Protein AF-A0A1V4QYI6-F1 (afdb_monomer_lite)

Radius of gyration: 19.55 Å; chains: 1; bounding box: 36×28×92 Å

pLDDT: mean 77.93, std 17.65, range [32.16, 96.25]

Secondary structure (DSSP, 8-state):
-PPPPPPPPSS--TT---EEETTTTEEEEES-STTS---SPEEEEETTTTEEEESSPPP--SS---SS---S-SB-TTSPBPP-S--TTSEEEETTTTEEEEEETTEEEEEETTTTEEEEE---SS---TT----B--TT--B------PPPPP-PPPPP----

Structure (mmCIF, N/CA/C/O backbone):
data_AF-A0A1V4QYI6-F1
#
_entry.id   AF-A0A1V4QYI6-F1
#
loop_
_atom_site.group_PDB
_atom_site.id
_atom_site.type_symbol
_atom_site.label_atom_id
_atom_site.label_alt_id
_atom_site.label_comp_id
_atom_site.label_asym_id
_atom_site.label_entity_id
_atom_site.label_seq_id
_atom_site.pdbx_PDB_ins_code
_atom_site.Cartn_x
_atom_site.Cartn_y
_atom_site.Cartn_z
_atom_site.occupancy
_atom_site.B_iso_or_equiv
_atom_site.auth_seq_id
_atom_site.auth_comp_id
_atom_site.auth_asym_id
_atom_site.auth_atom_id
_atom_site.pdbx_PDB_model_num
ATOM 1 N N . MET A 1 1 ? -15.709 10.826 28.556 1.00 60.12 1 MET A N 1
ATOM 2 C CA . MET A 1 1 ? -14.318 11.271 28.301 1.00 60.12 1 MET A CA 1
ATOM 3 C C . MET A 1 1 ? -14.173 11.579 26.820 1.00 60.12 1 MET A C 1
ATOM 5 O O . MET A 1 1 ? -14.614 10.766 26.018 1.00 60.12 1 MET A O 1
ATOM 9 N N . ALA A 1 2 ? -13.617 12.735 26.449 1.00 77.38 2 ALA A N 1
ATOM 10 C CA . ALA A 1 2 ? -13.354 13.054 25.045 1.00 77.38 2 ALA A CA 1
ATOM 11 C C . ALA A 1 2 ? -12.180 12.208 24.526 1.00 77.38 2 ALA A C 1
ATOM 13 O O . ALA A 1 2 ? -11.141 12.121 25.184 1.00 77.38 2 ALA A O 1
ATOM 14 N N . LEU A 1 3 ? -12.341 11.574 23.363 1.00 72.88 3 LEU A N 1
ATOM 15 C CA . LEU A 1 3 ? -11.259 10.829 22.724 1.00 72.88 3 LEU A CA 1
ATOM 16 C C . LEU A 1 3 ? -10.176 11.812 22.274 1.00 72.88 3 LEU A C 1
ATOM 18 O O . LEU A 1 3 ? -10.447 12.760 21.537 1.00 72.88 3 LEU A O 1
ATOM 22 N N . LYS A 1 4 ? -8.936 11.587 22.716 1.00 77.88 4 LYS A N 1
ATOM 23 C CA . LYS A 1 4 ? -7.795 12.374 22.250 1.00 77.88 4 LYS A CA 1
ATOM 24 C C . LYS A 1 4 ? -7.572 12.071 20.763 1.00 77.88 4 LYS A C 1
ATOM 26 O O . LYS A 1 4 ? -7.496 10.890 20.411 1.00 77.88 4 LYS A O 1
ATOM 31 N N . PRO A 1 5 ? -7.456 13.088 19.891 1.00 77.25 5 PRO A N 1
ATOM 32 C CA . PRO A 1 5 ? -7.192 12.843 18.485 1.00 77.25 5 PRO A CA 1
ATOM 33 C C . PRO A 1 5 ? -5.845 12.124 18.320 1.00 77.25 5 PRO A C 1
ATOM 35 O O . PRO A 1 5 ? -4.912 12.356 19.105 1.00 77.25 5 PRO A O 1
ATOM 38 N N . PRO A 1 6 ? -5.726 11.248 17.312 1.00 79.94 6 PRO A N 1
ATOM 39 C CA . PRO A 1 6 ? -4.490 10.531 17.064 1.00 79.94 6 PRO A CA 1
ATOM 40 C C . PRO A 1 6 ? -3.384 11.533 16.722 1.00 79.94 6 PRO A C 1
ATOM 42 O O . PRO A 1 6 ? -3.617 12.526 16.029 1.00 79.94 6 PRO A O 1
ATOM 45 N N . LYS A 1 7 ? -2.156 11.283 17.194 1.00 81.44 7 LYS A N 1
ATOM 46 C CA . LYS A 1 7 ? -1.011 12.124 16.819 1.00 81.44 7 LYS A CA 1
ATOM 47 C C . LYS A 1 7 ? -0.825 12.062 15.305 1.00 81.44 7 LYS A C 1
ATOM 49 O O . LYS A 1 7 ? -0.710 10.975 14.745 1.00 81.44 7 LYS A O 1
ATOM 54 N N . MET A 1 8 ? -0.767 13.227 14.669 1.00 74.38 8 MET A N 1
ATOM 55 C CA . MET A 1 8 ? -0.539 13.325 13.234 1.00 74.38 8 MET A CA 1
ATOM 56 C C . MET A 1 8 ? 0.822 12.729 12.864 1.00 74.38 8 MET A C 1
ATOM 58 O O . MET A 1 8 ? 1.826 12.936 13.556 1.00 74.38 8 MET A O 1
ATOM 62 N N . LEU A 1 9 ? 0.865 12.008 11.747 1.00 79.06 9 LEU A N 1
ATOM 63 C CA . LEU A 1 9 ? 2.123 11.574 11.160 1.00 79.06 9 LEU A CA 1
ATOM 64 C C . LEU A 1 9 ? 2.906 12.799 10.688 1.00 79.06 9 LEU A C 1
ATOM 66 O O . LEU A 1 9 ? 2.420 13.586 9.888 1.00 79.06 9 LEU A O 1
ATOM 70 N N . ARG A 1 10 ? 4.145 12.948 11.161 1.00 76.81 10 ARG A N 1
ATOM 71 C CA . ARG A 1 10 ? 4.987 14.117 10.843 1.00 76.81 10 ARG A CA 1
ATOM 72 C C . ARG A 1 10 ? 5.480 14.170 9.391 1.00 76.81 10 ARG A C 1
ATOM 74 O O . ARG A 1 10 ? 6.056 15.171 8.986 1.00 76.81 10 ARG A O 1
ATOM 81 N N . ARG A 1 11 ? 5.326 13.087 8.626 1.00 78.00 11 ARG A N 1
ATOM 82 C CA . ARG A 1 11 ? 5.811 12.994 7.242 1.00 78.00 11 ARG A CA 1
ATOM 83 C C . ARG A 1 11 ? 4.729 13.499 6.289 1.00 78.00 11 ARG A C 1
ATOM 85 O O . ARG A 1 11 ? 3.634 12.940 6.290 1.00 78.00 11 ARG A O 1
ATOM 92 N N . ASN A 1 12 ? 5.065 14.520 5.500 1.00 81.75 12 ASN A N 1
ATOM 93 C CA . ASN A 1 12 ? 4.164 15.203 4.571 1.00 81.75 12 ASN A CA 1
ATOM 94 C C . ASN A 1 12 ? 3.629 14.248 3.495 1.00 81.75 12 ASN A C 1
ATOM 96 O O . ASN A 1 12 ? 4.335 13.942 2.550 1.00 81.75 12 ASN A O 1
ATOM 100 N N . ARG A 1 13 ? 2.374 13.823 3.590 1.00 85.62 13 ARG A N 1
ATOM 101 C CA . ARG A 1 13 ? 1.727 12.957 2.592 1.00 85.62 13 ARG A CA 1
ATOM 102 C C . ARG A 1 13 ? 0.598 13.683 1.849 1.00 85.62 13 ARG A C 1
ATOM 104 O O . ARG A 1 13 ? -0.358 13.063 1.386 1.00 85.62 13 ARG A O 1
ATOM 111 N N . ASP A 1 14 ? 0.705 15.003 1.751 1.00 82.94 14 ASP A N 1
ATOM 112 C CA . ASP A 1 14 ? -0.335 15.879 1.221 1.00 82.94 14 ASP A CA 1
ATOM 113 C C . ASP A 1 14 ? -0.672 15.567 -0.246 1.00 82.94 14 ASP A C 1
ATOM 115 O O . ASP A 1 14 ? 0.095 14.930 -0.971 1.00 82.94 14 ASP A O 1
ATOM 119 N N . TRP A 1 15 ? -1.873 15.970 -0.677 1.00 81.56 15 TRP A N 1
ATOM 120 C CA . TRP A 1 15 ? -2.424 15.738 -2.027 1.00 81.56 15 TRP A CA 1
ATOM 121 C C . TRP A 1 15 ? -2.501 14.258 -2.462 1.00 81.56 15 TRP A C 1
ATOM 123 O O . TRP A 1 15 ? -2.772 13.951 -3.628 1.00 81.56 15 TRP A O 1
ATOM 133 N N . GLY A 1 16 ? -2.276 13.326 -1.532 1.00 82.06 16 GLY A N 1
ATOM 134 C CA . GLY A 1 16 ? -2.412 11.890 -1.739 1.00 82.06 16 GLY A CA 1
ATOM 135 C C . GLY A 1 16 ? -3.869 11.428 -1.821 1.00 82.06 16 GLY A C 1
ATOM 136 O O . GLY A 1 16 ? -4.823 12.200 -1.753 1.00 82.06 16 GLY A O 1
ATOM 137 N N . SER A 1 17 ? -4.056 10.124 -1.982 1.00 88.75 17 SER A N 1
ATOM 138 C CA . SER A 1 17 ? -5.329 9.449 -1.683 1.00 88.75 17 SER A CA 1
ATOM 139 C C . SER A 1 17 ? -5.122 8.533 -0.498 1.00 88.75 17 SER A C 1
ATOM 141 O O . SER A 1 17 ? -3.977 8.295 -0.168 1.00 88.75 17 SER A O 1
ATOM 143 N N . ALA A 1 18 ? -6.187 8.004 0.091 1.00 92.75 18 ALA A N 1
ATOM 144 C CA . ALA A 1 18 ? -6.133 6.879 1.016 1.00 92.75 18 ALA A CA 1
ATOM 145 C C . ALA A 1 18 ? -7.106 5.797 0.537 1.00 92.75 18 ALA A C 1
ATOM 147 O O . ALA A 1 18 ? -8.016 6.078 -0.250 1.00 92.75 18 ALA A O 1
ATOM 148 N N . THR A 1 19 ? -6.929 4.570 1.013 1.00 94.94 19 THR A N 1
ATOM 149 C CA . THR A 1 19 ? -7.914 3.497 0.840 1.00 94.94 19 THR A CA 1
ATOM 150 C C . THR A 1 19 ? -8.290 2.906 2.193 1.00 94.94 19 THR A C 1
ATOM 152 O O . THR A 1 19 ? -7.596 3.139 3.181 1.00 94.94 19 THR A O 1
ATOM 155 N N . PHE A 1 20 ? -9.411 2.194 2.255 1.00 95.81 20 PHE A N 1
ATOM 156 C CA . PHE A 1 20 ? -9.942 1.649 3.497 1.00 95.81 20 PHE A CA 1
ATOM 157 C C . PHE A 1 20 ? -9.961 0.125 3.424 1.00 95.81 20 PHE A C 1
ATOM 159 O O . PHE A 1 20 ? -10.620 -0.445 2.557 1.00 95.81 20 PHE A O 1
ATOM 166 N N . ASP A 1 21 ? -9.213 -0.504 4.325 1.00 95.19 21 ASP A N 1
ATOM 167 C CA . ASP A 1 21 ? -9.240 -1.936 4.588 1.00 95.19 21 ASP A CA 1
ATOM 168 C C . ASP A 1 21 ? -10.483 -2.239 5.426 1.00 95.19 21 ASP A C 1
ATOM 170 O O . ASP A 1 21 ? -10.530 -1.977 6.633 1.00 95.19 21 ASP A O 1
ATOM 174 N N . THR A 1 22 ? -11.520 -2.735 4.755 1.00 92.50 22 THR A N 1
ATOM 175 C CA . THR A 1 22 ? -12.822 -3.005 5.370 1.00 92.50 22 THR A CA 1
ATOM 176 C C . THR A 1 22 ? -12.785 -4.191 6.323 1.00 92.50 22 THR A C 1
ATOM 178 O O . THR A 1 22 ? -13.580 -4.236 7.259 1.00 92.50 22 THR A O 1
ATOM 181 N N . ASP A 1 23 ? -11.857 -5.127 6.125 1.00 92.88 23 ASP A N 1
ATOM 182 C CA . ASP A 1 23 ? -11.709 -6.305 6.974 1.00 92.88 23 ASP A CA 1
ATOM 183 C C . ASP A 1 23 ? -11.089 -5.942 8.328 1.00 92.88 23 ASP A C 1
ATOM 185 O O . ASP A 1 23 ? -11.522 -6.432 9.375 1.00 92.88 23 ASP A O 1
ATOM 189 N N . ARG A 1 24 ? -10.087 -5.055 8.331 1.00 94.31 24 ARG A N 1
ATOM 190 C CA . ARG A 1 24 ? -9.361 -4.655 9.552 1.00 94.31 24 ARG A CA 1
ATOM 191 C C . ARG A 1 24 ? -9.828 -3.331 10.148 1.00 94.31 24 ARG A C 1
ATOM 193 O O . ARG A 1 24 ? -9.472 -3.018 11.285 1.00 94.31 24 ARG A O 1
ATOM 200 N N . LEU A 1 25 ? -10.684 -2.601 9.433 1.00 95.88 25 LEU A N 1
ATOM 201 C CA . LEU A 1 25 ? -11.107 -1.236 9.752 1.00 95.88 25 LEU A CA 1
ATOM 202 C C . LEU A 1 25 ? -9.908 -0.282 9.843 1.00 95.88 25 LEU A C 1
ATOM 204 O O . LEU A 1 25 ? -9.759 0.483 10.807 1.00 95.88 25 LEU A O 1
ATOM 208 N N . GLU A 1 26 ? -9.037 -0.349 8.839 1.00 96.25 26 GLU A N 1
ATOM 209 C CA . GLU A 1 26 ? -7.816 0.449 8.767 1.00 96.25 26 GLU A CA 1
ATOM 210 C C . GLU A 1 26 ? -7.823 1.390 7.556 1.00 96.25 26 GLU A C 1
ATOM 212 O O . GLU A 1 26 ? -8.193 1.010 6.448 1.00 96.25 26 GLU A 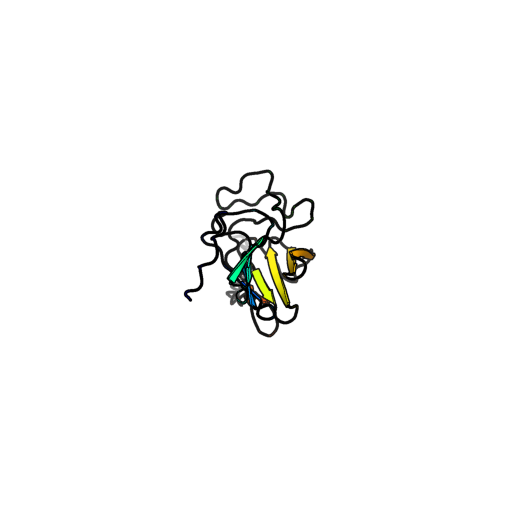O 1
ATOM 217 N N . ILE A 1 27 ? -7.380 2.631 7.749 1.00 95.50 27 ILE A N 1
ATOM 218 C CA . ILE A 1 27 ? -7.099 3.551 6.644 1.00 95.50 27 ILE A CA 1
ATOM 219 C C . ILE A 1 27 ? -5.639 3.357 6.241 1.00 95.50 27 ILE A C 1
ATOM 221 O O . ILE A 1 27 ? -4.733 3.496 7.065 1.00 95.50 27 ILE A O 1
ATOM 225 N N . LEU A 1 28 ? -5.415 3.056 4.966 1.00 95.44 28 LEU A N 1
ATOM 226 C CA . LEU A 1 28 ? -4.100 2.835 4.378 1.00 95.44 28 LEU A CA 1
ATOM 227 C C . LEU A 1 28 ? -3.70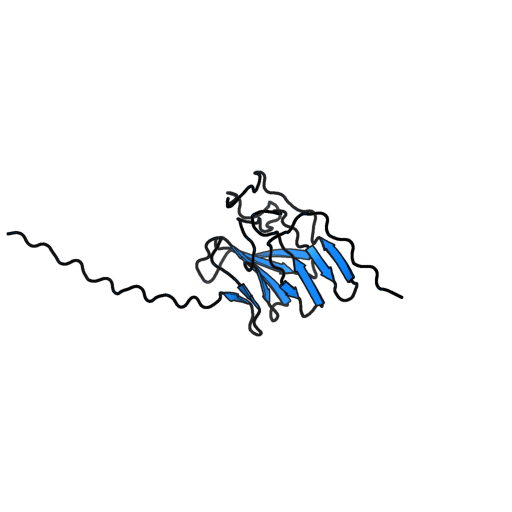1 4.053 3.548 1.00 95.44 28 LEU A C 1
ATOM 229 O O . LEU A 1 28 ? -4.413 4.456 2.623 1.00 95.44 28 LEU A O 1
ATOM 233 N N . PHE A 1 29 ? -2.550 4.626 3.888 1.00 93.25 29 PHE A N 1
ATOM 234 C CA . PHE A 1 29 ? -2.039 5.852 3.299 1.00 93.25 29 PHE A CA 1
ATOM 235 C C . PHE A 1 29 ? -0.606 5.651 2.804 1.00 93.25 29 PHE A C 1
ATOM 237 O O . PHE A 1 29 ? 0.377 5.748 3.543 1.00 93.25 29 PHE A O 1
ATOM 244 N N . PHE A 1 30 ? -0.492 5.316 1.524 1.00 92.00 30 PHE A N 1
ATOM 245 C CA . PHE A 1 30 ? 0.777 5.155 0.838 1.00 92.00 30 PHE A CA 1
ATOM 246 C C . PHE A 1 30 ? 1.182 6.443 0.130 1.00 92.00 30 PHE A C 1
ATOM 248 O O . PHE A 1 30 ? 0.397 7.016 -0.630 1.00 92.00 30 PHE A O 1
ATOM 255 N N . SER A 1 31 ? 2.444 6.833 0.328 1.00 86.44 31 SER A N 1
ATOM 256 C CA . SER A 1 31 ? 3.060 7.956 -0.375 1.00 86.44 31 SER A CA 1
ATOM 257 C C . SER A 1 31 ? 2.278 9.279 -0.184 1.00 86.44 31 SER A C 1
ATOM 259 O O . SER A 1 31 ? 1.710 9.498 0.881 1.00 86.44 31 SER A O 1
ATOM 261 N N . GLY A 1 32 ? 2.296 10.178 -1.168 1.00 76.19 32 GLY A N 1
ATOM 262 C CA . GLY A 1 32 ? 1.561 11.440 -1.232 1.00 76.19 32 GLY A CA 1
ATOM 263 C C . GLY A 1 32 ? 1.374 11.886 -2.687 1.00 76.19 32 GLY A C 1
ATOM 264 O O . GLY A 1 32 ? 1.926 11.290 -3.617 1.00 76.19 32 GLY A O 1
ATOM 265 N N . GLY A 1 33 ? 0.577 12.928 -2.905 1.00 74.88 33 GLY A N 1
ATOM 266 C CA . GLY A 1 33 ? 0.461 13.592 -4.201 1.00 74.88 33 GLY A CA 1
ATOM 267 C C . GLY A 1 33 ? 1.592 14.586 -4.413 1.00 74.88 33 GLY A C 1
ATOM 268 O O . GLY A 1 33 ? 2.285 14.966 -3.472 1.00 74.88 33 GLY A O 1
ATOM 269 N N . HIS A 1 34 ? 1.795 14.989 -5.667 1.00 79.31 34 HIS A N 1
ATOM 270 C CA . HIS A 1 34 ? 2.810 15.985 -6.033 1.00 79.31 34 HIS A CA 1
ATOM 271 C C . HIS A 1 34 ? 4.219 15.693 -5.466 1.00 79.31 34 HIS A C 1
ATOM 273 O O . HIS A 1 34 ? 4.983 16.602 -5.151 1.00 79.31 34 HIS A O 1
ATOM 279 N N . CYS A 1 35 ? 4.549 14.408 -5.310 1.00 76.81 35 CYS A N 1
ATOM 280 C CA . CYS A 1 35 ? 5.802 13.930 -4.734 1.00 76.81 35 CYS A CA 1
ATOM 281 C C . CYS A 1 35 ? 6.097 14.378 -3.291 1.00 76.81 35 CYS A C 1
ATOM 283 O O . CYS A 1 35 ? 7.257 14.430 -2.889 1.00 76.81 35 CYS A O 1
ATOM 285 N N . ALA A 1 36 ? 5.063 14.661 -2.488 1.00 81.94 36 ALA A N 1
ATOM 286 C CA . ALA A 1 36 ? 5.219 15.116 -1.105 1.00 81.94 36 ALA A CA 1
ATOM 287 C C . ALA A 1 36 ? 5.983 14.119 -0.208 1.00 81.94 36 ALA A C 1
ATOM 289 O O . ALA A 1 36 ? 6.769 14.532 0.648 1.00 81.94 36 ALA A O 1
ATOM 290 N N . TYR A 1 37 ? 5.799 12.809 -0.432 1.00 87.50 37 TYR A N 1
ATOM 291 C CA . TYR A 1 37 ? 6.493 11.773 0.333 1.00 87.50 37 TYR A CA 1
ATOM 292 C C . TYR A 1 37 ? 6.723 10.458 -0.399 1.00 87.50 37 TYR A C 1
ATOM 294 O O . TYR A 1 37 ? 5.774 9.744 -0.730 1.00 87.50 37 TYR A O 1
ATOM 302 N N . SER A 1 38 ? 7.996 10.095 -0.535 1.00 85.50 38 SER A N 1
ATOM 303 C CA . SER A 1 38 ? 8.460 9.011 -1.411 1.00 85.50 38 SER A CA 1
ATOM 304 C C . SER A 1 38 ? 9.033 7.796 -0.703 1.00 85.50 38 SER A C 1
ATOM 306 O O . SER A 1 38 ? 9.657 6.954 -1.347 1.00 85.50 38 SER A O 1
ATOM 308 N N . GLY A 1 39 ? 8.832 7.707 0.610 1.00 89.81 39 GLY A N 1
ATOM 309 C CA . GLY A 1 39 ? 9.187 6.509 1.355 1.00 89.81 39 GLY A CA 1
ATOM 310 C C . GLY A 1 39 ? 8.317 5.324 0.949 1.00 89.81 39 GLY A C 1
ATOM 311 O O . GLY A 1 39 ? 7.153 5.479 0.575 1.00 89.81 39 GLY A O 1
ATOM 312 N N . THR A 1 40 ? 8.891 4.131 1.046 1.00 91.94 40 THR A N 1
ATOM 313 C CA . THR A 1 40 ? 8.212 2.869 0.721 1.00 91.94 40 THR A CA 1
ATOM 314 C C . THR A 1 40 ? 7.201 2.402 1.778 1.00 91.94 40 THR A C 1
ATOM 316 O O . THR A 1 40 ? 6.525 1.394 1.574 1.00 91.94 40 THR A O 1
ATOM 319 N N . ASP A 1 41 ? 7.110 3.068 2.930 1.00 93.94 41 ASP A N 1
ATOM 320 C CA . ASP A 1 41 ? 6.197 2.708 4.018 1.00 93.94 41 ASP A CA 1
ATOM 321 C C . ASP A 1 41 ? 4.761 3.177 3.760 1.00 93.94 41 ASP A C 1
ATOM 323 O O . ASP A 1 41 ? 4.491 4.286 3.282 1.00 93.94 41 ASP A O 1
ATOM 327 N N . VAL A 1 42 ? 3.823 2.338 4.185 1.00 95.00 42 VAL A N 1
ATOM 328 C CA . VAL A 1 42 ? 2.405 2.673 4.262 1.00 95.00 42 VAL A CA 1
ATOM 329 C C . VAL A 1 42 ? 2.110 3.154 5.673 1.00 95.00 42 VAL A C 1
ATOM 331 O O . VAL A 1 42 ? 2.423 2.486 6.659 1.00 95.00 42 VAL A O 1
ATOM 334 N N . ALA A 1 43 ? 1.507 4.329 5.773 1.00 94.69 43 ALA A N 1
ATOM 335 C CA . ALA A 1 43 ? 0.912 4.789 7.009 1.00 94.69 43 ALA A CA 1
ATOM 336 C C . ALA A 1 43 ? -0.430 4.084 7.208 1.00 94.69 43 ALA A C 1
ATOM 338 O O . ALA A 1 43 ? -1.288 4.128 6.331 1.00 94.69 43 ALA A O 1
ATOM 339 N N . VAL A 1 44 ? -0.603 3.441 8.356 1.00 94.88 44 VAL A N 1
ATOM 340 C CA . VAL A 1 44 ? -1.813 2.693 8.690 1.00 94.88 44 VAL A CA 1
ATOM 341 C C . VAL A 1 44 ? -2.461 3.325 9.910 1.00 94.88 44 VAL A C 1
ATOM 343 O O . VAL A 1 44 ? -1.828 3.442 10.961 1.00 94.88 44 VAL A O 1
ATOM 346 N N . HIS A 1 45 ? -3.712 3.748 9.769 1.00 94.00 45 HIS A N 1
ATOM 347 C CA . HIS A 1 45 ? -4.536 4.211 10.882 1.00 94.00 45 HIS A CA 1
ATOM 348 C C . HIS A 1 45 ? -5.551 3.145 11.243 1.00 94.00 45 HIS A C 1
ATOM 350 O O . HIS A 1 45 ? -6.360 2.758 10.405 1.00 94.00 45 HIS A O 1
ATOM 356 N N . SER A 1 46 ? -5.529 2.691 12.492 1.00 93.75 46 SER A N 1
ATOM 357 C CA . SER A 1 46 ? -6.586 1.834 13.016 1.00 93.75 46 SER A CA 1
ATOM 358 C C . SER A 1 46 ? -7.736 2.701 13.501 1.00 93.75 46 SER A C 1
ATOM 360 O O . SER A 1 46 ? -7.571 3.483 14.438 1.00 93.75 46 SER A O 1
ATOM 362 N N . THR A 1 47 ? -8.921 2.524 12.921 1.00 93.31 47 THR A N 1
ATOM 363 C CA . THR A 1 47 ? -10.127 3.227 13.390 1.00 93.31 47 THR A CA 1
ATOM 364 C C . THR A 1 47 ? -10.642 2.671 14.719 1.00 93.31 47 THR A C 1
ATOM 366 O O . THR A 1 47 ? -11.226 3.415 15.501 1.00 93.31 47 THR A O 1
ATOM 369 N N . ARG A 1 48 ? -10.357 1.394 15.023 1.00 92.00 48 ARG A N 1
ATOM 370 C CA . ARG A 1 48 ? -10.700 0.753 16.305 1.00 92.00 48 ARG A CA 1
ATOM 371 C C . ARG A 1 48 ? -9.883 1.321 17.462 1.00 92.00 48 ARG A C 1
ATOM 373 O O . ARG A 1 48 ? -10.437 1.649 18.503 1.00 92.00 48 ARG A O 1
ATOM 380 N N . ALA A 1 49 ? -8.566 1.412 17.278 1.00 90.38 49 ALA A N 1
ATOM 381 C CA . ALA A 1 49 ? -7.650 1.889 18.314 1.00 90.38 49 ALA A CA 1
ATOM 382 C C . ALA A 1 49 ? -7.438 3.409 18.275 1.00 90.38 49 ALA A C 1
ATOM 384 O O . ALA A 1 49 ? -6.895 3.976 19.218 1.00 90.38 49 ALA A O 1
ATOM 385 N N . ASN A 1 50 ? -7.847 4.066 17.186 1.00 90.50 50 ASN A N 1
ATOM 386 C CA . ASN A 1 50 ? -7.570 5.468 16.903 1.00 90.50 50 ASN A CA 1
ATOM 387 C C . ASN A 1 50 ? -6.070 5.805 17.019 1.00 90.50 50 ASN A C 1
ATOM 389 O O . ASN A 1 50 ? -5.666 6.750 17.699 1.00 90.50 50 ASN A O 1
ATOM 393 N N . THR A 1 51 ? -5.227 5.005 16.367 1.00 90.88 51 THR A N 1
ATOM 394 C CA . THR A 1 51 ? -3.764 5.150 16.388 1.00 90.88 51 THR A CA 1
ATOM 395 C C . THR A 1 51 ? -3.167 5.007 14.995 1.00 90.88 51 THR A C 1
ATOM 397 O O . THR A 1 51 ? -3.725 4.339 14.127 1.00 90.88 51 THR A O 1
ATOM 400 N N . TRP A 1 52 ? -2.014 5.646 14.789 1.00 91.50 52 TRP A N 1
ATOM 401 C CA . TRP A 1 52 ? -1.209 5.517 13.576 1.00 91.50 52 TRP A CA 1
ATOM 402 C C . TRP A 1 52 ? -0.004 4.611 13.809 1.00 91.50 52 TRP A C 1
ATOM 404 O O . TRP A 1 52 ? 0.643 4.688 14.854 1.00 91.50 52 TRP A O 1
ATOM 414 N N . ARG A 1 53 ? 0.353 3.842 12.782 1.00 91.69 53 ARG A N 1
ATOM 415 C CA . ARG A 1 53 ? 1.633 3.136 12.648 1.00 91.69 53 ARG A CA 1
ATOM 416 C C . ARG A 1 53 ? 2.186 3.314 11.236 1.00 91.69 53 ARG A C 1
ATOM 418 O O . ARG A 1 53 ? 1.436 3.593 10.303 1.00 91.69 53 ARG A O 1
ATOM 425 N N . ILE A 1 54 ? 3.494 3.154 11.076 1.00 92.06 54 ILE A N 1
ATOM 426 C CA . ILE A 1 54 ? 4.121 2.994 9.757 1.00 92.06 54 ILE A CA 1
ATOM 427 C C . ILE A 1 54 ? 4.418 1.516 9.539 1.00 92.06 54 ILE A C 1
ATOM 429 O O . ILE A 1 54 ? 4.719 0.805 10.496 1.00 92.06 54 ILE A O 1
ATOM 433 N N . SER A 1 55 ? 4.298 1.051 8.300 1.00 93.88 55 SER A N 1
ATOM 434 C CA . SER A 1 55 ? 4.418 -0.372 7.988 1.00 93.88 55 SER A CA 1
ATOM 435 C C . SER A 1 55 ? 5.841 -0.906 8.185 1.00 93.88 55 SER A C 1
ATOM 437 O O . SER A 1 55 ? 6.033 -2.011 8.67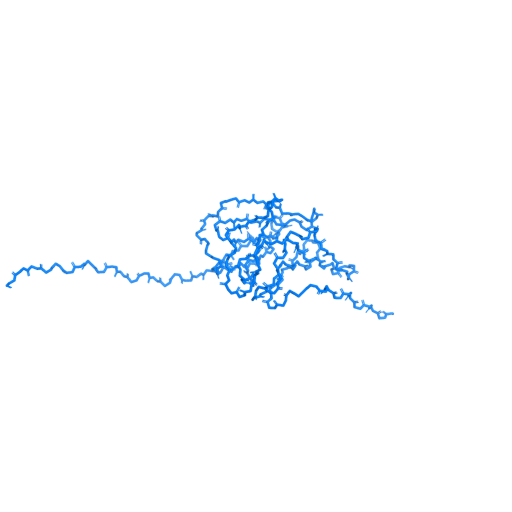4 1.00 93.88 55 SER A O 1
ATOM 439 N N . ALA A 1 56 ? 6.845 -0.099 7.849 1.00 92.06 56 ALA A N 1
ATOM 440 C CA . ALA A 1 56 ? 8.253 -0.428 8.014 1.00 92.06 56 ALA A CA 1
ATOM 441 C C . ALA A 1 56 ? 9.099 0.851 8.089 1.00 92.06 56 ALA A C 1
ATOM 443 O O . ALA A 1 56 ? 8.613 1.956 7.822 1.00 92.06 56 ALA A O 1
ATOM 444 N N . THR A 1 57 ? 10.388 0.704 8.399 1.00 92.81 57 THR A N 1
ATOM 445 C CA . THR A 1 57 ? 11.371 1.766 8.147 1.00 92.81 57 THR A CA 1
ATOM 446 C C . THR A 1 57 ? 11.341 2.115 6.655 1.00 92.81 57 THR A C 1
ATOM 448 O O . THR A 1 57 ? 11.461 1.208 5.828 1.00 92.81 57 THR A O 1
ATOM 451 N N . PRO A 1 58 ? 11.144 3.392 6.282 1.00 90.94 58 PRO A N 1
ATOM 452 C CA . PRO A 1 58 ? 11.054 3.770 4.881 1.00 90.94 58 PRO A CA 1
ATOM 453 C C . PRO A 1 58 ? 12.403 3.600 4.193 1.00 90.94 58 PRO A C 1
ATOM 455 O O . PRO A 1 58 ? 13.426 4.084 4.676 1.00 90.94 58 PRO A O 1
ATOM 458 N N . GLU A 1 59 ? 12.388 2.999 3.015 1.00 91.31 59 GLU A N 1
ATOM 459 C CA . GLU A 1 59 ? 13.483 3.148 2.070 1.00 91.31 59 GLU A CA 1
ATOM 460 C C . GLU A 1 59 ? 13.199 4.385 1.221 1.00 91.31 59 GLU A C 1
ATOM 462 O O . GLU A 1 59 ? 12.071 4.603 0.773 1.00 91.31 59 GLU A O 1
ATOM 467 N N . MET A 1 60 ? 14.213 5.227 1.041 1.00 87.75 60 MET A N 1
ATOM 468 C CA . MET A 1 60 ? 14.112 6.447 0.244 1.00 87.75 60 MET A CA 1
ATOM 469 C C . MET A 1 60 ? 14.870 6.253 -1.072 1.00 87.75 60 MET A C 1
ATOM 471 O O . MET A 1 60 ? 15.929 5.622 -1.073 1.00 87.75 60 MET A O 1
ATOM 475 N N . PRO A 1 61 ? 14.367 6.780 -2.199 1.00 83.44 61 PRO A N 1
ATOM 476 C CA . PRO A 1 61 ? 15.111 6.751 -3.449 1.00 83.44 61 PRO A CA 1
ATOM 477 C C . PRO A 1 61 ? 16.374 7.624 -3.348 1.00 83.44 61 PRO A C 1
ATOM 479 O O . PRO A 1 61 ? 16.365 8.675 -2.709 1.00 83.44 61 PRO A O 1
ATOM 482 N N . ILE A 1 62 ? 17.456 7.196 -4.009 1.00 77.56 62 ILE A N 1
ATOM 483 C CA . ILE A 1 62 ? 18.782 7.852 -3.969 1.00 77.56 62 ILE A CA 1
ATOM 484 C C . ILE A 1 62 ? 18.746 9.280 -4.549 1.00 77.56 62 ILE A C 1
ATOM 486 O O . ILE A 1 62 ? 19.555 10.126 -4.179 1.00 77.56 62 ILE A O 1
ATOM 490 N N . GLN A 1 63 ? 17.792 9.576 -5.435 1.00 68.56 63 GLN A N 1
ATOM 491 C CA . GLN A 1 63 ? 17.577 10.913 -5.990 1.00 68.56 63 GLN A CA 1
ATOM 492 C C . GLN A 1 63 ? 16.282 11.523 -5.455 1.00 68.56 63 GLN A C 1
ATOM 494 O O . GLN A 1 63 ? 15.274 10.833 -5.309 1.00 68.56 63 GLN A O 1
ATOM 499 N N . PHE A 1 64 ? 16.317 12.830 -5.184 1.00 60.50 64 PHE A N 1
ATOM 500 C CA . PHE A 1 64 ? 15.198 13.577 -4.618 1.00 60.50 64 PHE A CA 1
ATOM 501 C C . PHE A 1 64 ? 13.998 13.637 -5.586 1.00 60.50 64 PHE A C 1
ATOM 503 O O . PHE A 1 64 ? 14.138 13.908 -6.776 1.00 60.50 64 PHE A O 1
ATOM 510 N N . CYS A 1 65 ? 12.795 13.442 -5.048 1.00 60.06 65 CYS A N 1
ATOM 511 C CA . CYS A 1 65 ? 11.510 13.396 -5.753 1.00 60.06 65 CYS A CA 1
ATOM 512 C C . CYS A 1 65 ? 10.882 14.802 -5.830 1.00 60.06 65 CYS A C 1
ATOM 514 O O . CYS A 1 65 ? 9.823 15.048 -5.263 1.00 60.06 65 CYS A O 1
ATOM 516 N N . ARG A 1 66 ? 11.557 15.786 -6.437 1.00 56.00 66 ARG A N 1
ATOM 517 C CA . ARG A 1 66 ? 10.995 17.146 -6.591 1.00 56.00 66 ARG A CA 1
ATOM 518 C C . ARG A 1 66 ? 10.238 17.169 -7.915 1.00 56.00 66 ARG A C 1
ATOM 520 O O . ARG A 1 66 ? 10.850 17.010 -8.966 1.00 56.00 66 ARG A O 1
ATOM 527 N N . GLY A 1 67 ? 8.925 17.379 -7.862 1.00 59.38 67 GLY A N 1
ATOM 528 C CA . GLY A 1 67 ? 8.083 17.528 -9.053 1.00 59.38 67 GLY A CA 1
ATOM 529 C C . GLY A 1 67 ? 7.743 16.212 -9.758 1.00 59.38 67 GLY A C 1
ATOM 530 O O . GLY A 1 67 ? 7.998 15.128 -9.249 1.00 59.38 67 GLY A O 1
ATOM 531 N N . THR A 1 68 ? 7.140 16.305 -10.943 1.00 55.94 68 THR A N 1
ATOM 532 C CA . THR A 1 68 ? 6.631 15.179 -11.746 1.00 55.94 68 THR A CA 1
ATOM 533 C C . THR A 1 68 ? 7.751 14.350 -12.396 1.00 55.94 68 THR A C 1
ATOM 535 O O . THR A 1 68 ? 7.846 14.281 -13.621 1.00 55.94 68 THR A O 1
ATOM 538 N N . GLY A 1 69 ? 8.634 13.758 -11.593 1.00 57.16 69 GLY A N 1
ATOM 539 C CA . GLY A 1 69 ? 9.810 13.015 -12.045 1.00 57.16 69 GLY A CA 1
ATOM 540 C C . GLY A 1 69 ? 9.819 11.573 -11.548 1.00 57.16 69 GLY A C 1
ATOM 541 O O . GLY A 1 69 ? 9.642 11.315 -10.362 1.00 57.16 69 GLY A O 1
ATOM 542 N N . TYR A 1 70 ? 10.067 10.638 -12.464 1.00 66.06 70 TYR A N 1
ATOM 543 C CA . TYR A 1 70 ? 10.217 9.218 -12.161 1.00 66.06 70 TYR A CA 1
ATOM 544 C C . TYR A 1 70 ? 11.635 8.910 -11.685 1.00 66.06 70 TYR A C 1
ATOM 546 O O . TYR A 1 70 ? 12.594 9.232 -12.385 1.00 66.06 70 TYR A O 1
ATOM 554 N N . HIS A 1 71 ? 11.788 8.181 -10.577 1.00 72.50 71 HIS A N 1
ATOM 555 C CA . HIS A 1 71 ? 13.076 7.549 -10.283 1.00 72.50 71 HIS A CA 1
ATOM 556 C C . HIS A 1 71 ? 13.392 6.492 -11.345 1.00 72.50 71 HIS A C 1
ATOM 558 O O . HIS A 1 71 ? 12.493 5.736 -11.739 1.00 72.50 71 HIS A O 1
ATOM 564 N N . PRO A 1 72 ? 14.652 6.373 -11.800 1.00 74.44 72 PRO A N 1
ATOM 565 C CA . PRO A 1 72 ? 15.033 5.293 -12.706 1.00 74.44 72 PRO A CA 1
ATOM 566 C C . PRO A 1 72 ? 14.693 3.934 -12.077 1.00 74.44 72 PRO A C 1
ATOM 568 O O . PRO A 1 72 ? 14.053 3.090 -12.712 1.00 74.44 72 PRO A O 1
ATOM 571 N N . GLN A 1 73 ? 14.985 3.794 -10.784 1.00 81.19 73 GLN A N 1
ATOM 572 C CA . GLN A 1 73 ? 14.649 2.638 -9.968 1.00 81.19 73 GLN A CA 1
ATOM 573 C C . GLN A 1 73 ? 13.148 2.597 -9.620 1.00 81.19 73 GLN A C 1
ATOM 575 O O . GLN A 1 73 ? 12.570 3.575 -9.154 1.00 81.19 73 GLN A O 1
ATOM 580 N N . ARG A 1 74 ? 12.501 1.452 -9.866 1.00 81.88 74 ARG A N 1
ATOM 581 C CA . ARG A 1 74 ? 11.050 1.239 -9.660 1.00 81.88 74 ARG A CA 1
ATOM 582 C C . ARG A 1 74 ? 10.693 0.761 -8.249 1.00 81.88 74 ARG A C 1
ATOM 584 O O . ARG A 1 74 ? 9.573 0.968 -7.795 1.00 81.88 74 ARG A O 1
ATOM 591 N N . TRP A 1 75 ? 11.631 0.108 -7.578 1.00 87.75 75 TRP A N 1
ATOM 592 C CA . TRP A 1 75 ? 11.453 -0.488 -6.257 1.00 87.75 75 TRP A CA 1
ATOM 593 C C . TRP A 1 75 ? 12.772 -0.471 -5.495 1.00 87.75 75 TRP A C 1
ATOM 595 O O . TRP A 1 75 ? 13.843 -0.446 -6.099 1.00 87.75 75 TRP A O 1
ATOM 605 N N . SER A 1 76 ? 12.696 -0.509 -4.178 1.00 89.38 76 SER A N 1
ATOM 606 C CA . SER A 1 76 ? 13.836 -0.462 -3.275 1.00 89.38 76 SER A CA 1
ATOM 607 C C . SER A 1 76 ? 14.599 -1.795 -3.203 1.00 89.38 76 SER A C 1
ATOM 609 O O . SER A 1 76 ? 14.201 -2.779 -3.828 1.00 89.38 76 SER A O 1
ATOM 611 N N . PHE A 1 77 ? 15.704 -1.863 -2.453 1.00 89.38 77 PHE A N 1
ATOM 612 C CA . PHE A 1 77 ? 16.470 -3.112 -2.319 1.00 89.38 77 PHE A CA 1
ATOM 613 C C . PHE A 1 77 ? 15.637 -4.228 -1.676 1.00 89.38 77 PHE A C 1
ATOM 615 O O . PHE A 1 77 ? 15.693 -5.371 -2.136 1.00 89.38 77 PHE A O 1
ATOM 622 N N . SER A 1 78 ? 14.751 -3.875 -0.742 1.00 91.12 78 SER A N 1
ATOM 623 C CA . SER A 1 78 ? 13.766 -4.793 -0.153 1.00 91.12 78 SER A CA 1
ATOM 624 C C . SER A 1 78 ? 12.553 -5.068 -1.054 1.00 91.12 78 SER A C 1
ATOM 626 O O . SER A 1 78 ? 11.519 -5.520 -0.576 1.00 91.12 78 SER A O 1
ATOM 628 N N . GLN A 1 79 ? 12.637 -4.779 -2.358 1.00 90.38 79 GLN A N 1
ATOM 629 C CA . GLN A 1 79 ? 11.576 -5.015 -3.348 1.00 90.38 79 GLN A CA 1
ATOM 630 C C . GLN A 1 79 ? 10.271 -4.231 -3.108 1.00 90.38 79 GLN A C 1
ATOM 632 O O . GLN A 1 79 ? 9.228 -4.581 -3.666 1.00 90.38 79 GLN A O 1
ATOM 637 N N . ARG A 1 80 ? 10.314 -3.138 -2.337 1.00 91.94 80 ARG A N 1
ATOM 638 C CA . ARG A 1 80 ? 9.140 -2.304 -2.042 1.00 91.94 80 ARG A CA 1
ATOM 639 C C . ARG A 1 80 ? 8.956 -1.212 -3.095 1.00 91.94 80 ARG A C 1
ATOM 641 O O . ARG A 1 80 ? 9.952 -0.702 -3.605 1.00 91.94 80 ARG A O 1
ATOM 648 N N . PRO A 1 81 ? 7.719 -0.824 -3.440 1.00 89.50 81 PRO A N 1
ATOM 649 C CA . PRO A 1 81 ? 7.488 0.165 -4.482 1.00 89.50 81 PRO A CA 1
ATOM 650 C C . PRO A 1 81 ? 8.029 1.532 -4.083 1.00 89.50 81 PRO A C 1
ATOM 652 O O . PRO A 1 81 ? 7.666 2.065 -3.035 1.00 89.50 81 PRO A O 1
ATOM 655 N N . PHE A 1 82 ? 8.811 2.145 -4.969 1.00 87.25 82 PHE A N 1
ATOM 656 C CA . PHE A 1 82 ? 8.973 3.590 -4.910 1.00 87.25 82 PHE A CA 1
ATOM 657 C C . PHE A 1 82 ? 7.763 4.262 -5.548 1.00 87.25 82 PHE A C 1
ATOM 659 O O . PHE A 1 82 ? 7.170 3.756 -6.508 1.00 87.25 82 PHE A O 1
ATOM 666 N N . MET A 1 83 ? 7.417 5.439 -5.033 1.00 81.62 83 MET A N 1
ATOM 667 C CA . MET A 1 83 ? 6.527 6.312 -5.778 1.00 81.62 83 MET A CA 1
ATOM 668 C C . MET A 1 83 ? 7.203 6.761 -7.074 1.00 81.62 83 MET A C 1
ATOM 670 O O . MET A 1 83 ? 8.425 6.743 -7.218 1.00 81.62 83 MET A O 1
ATOM 674 N N . THR A 1 84 ? 6.399 7.232 -8.002 1.00 72.31 84 THR A N 1
ATOM 675 C CA . THR A 1 84 ? 6.856 7.635 -9.329 1.00 72.31 84 THR A CA 1
ATOM 676 C C . THR A 1 84 ? 6.503 9.065 -9.670 1.00 72.31 84 THR A C 1
ATOM 678 O O . THR A 1 84 ? 7.212 9.687 -10.450 1.00 72.31 84 THR A O 1
ATOM 681 N N . SER A 1 85 ? 5.389 9.561 -9.130 1.00 72.88 85 SER A N 1
ATOM 682 C CA . SER A 1 85 ? 4.968 10.953 -9.225 1.00 72.88 85 SER A CA 1
ATOM 683 C C . SER A 1 85 ? 3.781 11.233 -8.290 1.00 72.88 85 SER A C 1
ATOM 685 O O . SER A 1 85 ? 3.934 11.685 -7.160 1.00 72.88 85 SER A O 1
ATOM 687 N N . HIS A 1 86 ? 2.566 10.935 -8.747 1.00 78.69 86 HIS A N 1
ATOM 688 C CA . HIS A 1 86 ? 1.324 11.293 -8.084 1.00 78.69 86 HIS A CA 1
ATOM 689 C C . HIS A 1 86 ? 0.516 10.037 -7.774 1.00 78.69 86 HIS A C 1
ATOM 691 O O . HIS A 1 86 ? -0.309 9.588 -8.571 1.00 78.69 86 HIS A O 1
ATOM 697 N N . THR A 1 87 ? 0.706 9.502 -6.570 1.00 81.06 87 THR A N 1
ATOM 698 C CA . THR A 1 87 ? 0.051 8.260 -6.122 1.00 81.06 87 THR A CA 1
ATOM 699 C C . THR A 1 87 ? -1.448 8.404 -5.863 1.00 81.06 87 THR A C 1
ATOM 701 O O . THR A 1 87 ? -2.126 7.414 -5.595 1.00 81.06 87 THR A O 1
ATOM 704 N N . TYR A 1 88 ? -2.002 9.613 -6.019 1.00 83.12 88 TYR A N 1
ATOM 705 C CA . TYR A 1 88 ? -3.444 9.868 -5.974 1.00 83.12 88 TYR A CA 1
ATOM 706 C C . TYR A 1 88 ? -4.220 8.892 -6.856 1.00 83.12 88 TYR A C 1
ATOM 708 O O . TYR A 1 88 ? -4.094 8.893 -8.088 1.00 83.12 88 TYR A O 1
ATOM 716 N N . LYS A 1 89 ? -5.054 8.089 -6.198 1.00 85.25 89 LYS A N 1
ATOM 717 C CA . LYS A 1 89 ? -5.866 7.012 -6.760 1.00 85.25 89 LYS A CA 1
ATOM 718 C C . LYS A 1 89 ? -5.070 5.955 -7.531 1.00 85.25 89 LYS A C 1
ATOM 720 O O . LYS A 1 89 ? -5.679 5.267 -8.326 1.00 85.25 89 LYS A O 1
ATOM 725 N N . LEU A 1 90 ? -3.756 5.802 -7.358 1.00 84.25 90 LEU A N 1
ATOM 726 C CA . LEU A 1 90 ? -2.995 4.720 -8.018 1.00 84.25 90 LEU A CA 1
ATOM 727 C C . LEU A 1 90 ? -3.060 3.386 -7.264 1.00 84.25 90 LEU A C 1
ATOM 729 O O . LEU A 1 90 ? -2.571 2.364 -7.744 1.00 84.25 90 LEU A O 1
ATOM 733 N N . TYR A 1 91 ? -3.661 3.397 -6.079 1.00 90.31 91 TYR A N 1
ATOM 734 C CA . TYR A 1 91 ? -3.873 2.215 -5.267 1.00 90.31 91 TYR A CA 1
ATOM 735 C C . TYR A 1 91 ? -5.301 2.153 -4.734 1.00 90.31 91 TYR A C 1
ATOM 737 O O . TYR A 1 91 ? -5.972 3.178 -4.589 1.00 90.31 91 TYR A O 1
ATOM 745 N N . ALA A 1 92 ? -5.755 0.938 -4.449 1.00 92.88 92 ALA A N 1
ATOM 746 C CA . ALA A 1 92 ? -7.063 0.663 -3.877 1.00 92.88 92 ALA A CA 1
ATOM 747 C C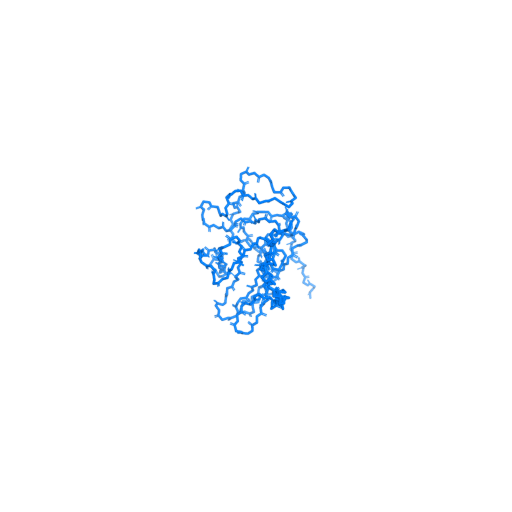 . ALA A 1 92 ? -7.030 -0.643 -3.077 1.00 92.88 92 ALA A C 1
ATOM 749 O O . ALA A 1 92 ? -6.268 -1.555 -3.395 1.00 92.88 92 ALA A O 1
ATOM 750 N N . HIS A 1 93 ? -7.862 -0.736 -2.046 1.00 94.69 93 HIS A N 1
ATOM 751 C CA . HIS A 1 93 ? -8.087 -1.974 -1.317 1.00 94.69 93 HIS A CA 1
ATOM 752 C C . HIS A 1 93 ? -8.890 -2.959 -2.174 1.00 94.69 93 HIS A C 1
ATOM 754 O O . HIS A 1 93 ? -9.851 -2.568 -2.843 1.00 94.69 93 HIS A O 1
ATOM 760 N N . ASP A 1 94 ? -8.477 -4.218 -2.150 1.00 92.88 94 ASP A N 1
ATOM 761 C CA . ASP A 1 94 ? -9.174 -5.365 -2.706 1.00 92.88 94 ASP A CA 1
ATOM 762 C C . ASP A 1 94 ? -9.863 -6.133 -1.568 1.00 92.88 94 ASP A C 1
ATOM 764 O O . ASP A 1 94 ? -9.151 -6.734 -0.762 1.00 92.88 94 ASP A O 1
ATOM 768 N N . PRO A 1 95 ? -11.206 -6.150 -1.488 1.00 90.12 95 PRO A N 1
ATOM 769 C CA . PRO A 1 95 ? -11.923 -6.865 -0.434 1.00 90.12 95 PRO A CA 1
ATOM 770 C C . PRO A 1 95 ? -11.877 -8.393 -0.600 1.00 90.12 95 PRO A C 1
ATOM 772 O O . PRO A 1 95 ? -12.136 -9.120 0.355 1.00 90.12 95 PRO A O 1
ATOM 775 N N . VAL A 1 96 ? -11.547 -8.906 -1.792 1.00 90.19 96 VAL A N 1
ATOM 776 C CA . VAL A 1 96 ? -11.414 -10.351 -2.036 1.00 90.19 96 VAL A CA 1
ATOM 777 C C . VAL A 1 96 ? -10.064 -10.834 -1.520 1.00 90.19 96 VAL A C 1
ATOM 779 O O . VAL A 1 96 ? -9.991 -11.782 -0.740 1.00 90.19 96 VAL A O 1
ATOM 782 N N . LEU A 1 97 ? -8.986 -10.153 -1.922 1.00 90.38 97 LEU A N 1
ATOM 783 C CA . LEU A 1 97 ? -7.632 -10.477 -1.463 1.00 90.38 97 LEU A CA 1
ATOM 784 C C . LEU A 1 97 ? -7.328 -9.947 -0.059 1.00 90.38 97 LEU A C 1
ATOM 786 O O . LEU A 1 97 ? -6.352 -10.392 0.544 1.00 90.38 97 LEU A O 1
ATOM 790 N N . LYS A 1 98 ? -8.141 -9.013 0.450 1.00 94.50 98 LYS A N 1
ATOM 791 C CA . LYS A 1 98 ? -7.969 -8.306 1.732 1.00 94.50 98 LYS A CA 1
ATOM 792 C C . LYS A 1 98 ? -6.643 -7.560 1.814 1.00 94.50 98 LYS A C 1
ATOM 794 O O . LYS A 1 98 ? -5.980 -7.518 2.848 1.00 94.50 98 LYS A O 1
ATOM 799 N N . LYS A 1 99 ? -6.218 -7.015 0.677 1.00 94.75 99 LYS A N 1
ATOM 800 C CA . LYS A 1 99 ? -4.904 -6.396 0.482 1.00 94.75 99 LYS A CA 1
ATOM 801 C C . LYS A 1 99 ? -5.048 -5.112 -0.311 1.00 94.75 99 LYS A C 1
ATOM 803 O O . LYS A 1 99 ? -6.008 -4.924 -1.051 1.00 94.75 99 LYS A O 1
ATOM 808 N N . MET A 1 100 ? -4.096 -4.203 -0.164 1.00 94.75 100 MET A N 1
ATOM 809 C CA . MET A 1 100 ? -4.039 -3.010 -1.002 1.00 94.75 100 MET A CA 1
ATOM 810 C C . MET A 1 100 ? -3.248 -3.310 -2.270 1.00 94.75 100 MET A C 1
ATOM 812 O O . MET A 1 100 ? -2.119 -3.783 -2.207 1.00 94.75 100 MET A O 1
ATOM 816 N N . ILE A 1 101 ? -3.830 -2.993 -3.421 1.00 92.38 101 ILE A N 1
ATOM 817 C CA . ILE A 1 101 ? -3.203 -3.148 -4.730 1.00 92.38 101 ILE A CA 1
ATOM 818 C C . ILE A 1 101 ? -2.718 -1.782 -5.197 1.00 92.38 101 ILE A C 1
ATOM 820 O O . ILE A 1 101 ? -3.493 -0.829 -5.228 1.00 92.38 101 ILE A O 1
ATOM 824 N N . TYR A 1 102 ? -1.447 -1.694 -5.572 1.00 89.75 102 TYR A N 1
ATOM 825 C CA . TYR A 1 102 ? -0.812 -0.526 -6.171 1.00 89.75 102 TYR A CA 1
ATOM 826 C C . TYR A 1 102 ? -0.251 -0.913 -7.536 1.00 89.75 102 TYR A C 1
ATOM 828 O O . TYR A 1 102 ? 0.581 -1.812 -7.638 1.00 89.75 102 TYR A O 1
ATOM 836 N N . CYS A 1 103 ? -0.702 -0.242 -8.590 1.00 83.12 103 CYS A N 1
ATOM 837 C CA . CYS A 1 103 ? -0.297 -0.562 -9.956 1.00 83.12 103 CYS A CA 1
ATOM 838 C C . CYS A 1 103 ? 0.496 0.595 -10.537 1.00 83.12 103 CYS A C 1
ATOM 840 O O . CYS A 1 103 ? -0.024 1.701 -10.649 1.00 83.12 103 CYS A O 1
ATOM 842 N N . GLU A 1 104 ? 1.730 0.332 -10.957 1.00 78.62 104 GLU A N 1
ATOM 843 C CA . GLU A 1 104 ? 2.610 1.388 -11.434 1.00 78.62 104 GLU A CA 1
ATOM 844 C C . GLU A 1 104 ? 3.714 0.860 -12.355 1.00 78.62 104 GLU A C 1
ATOM 846 O O . GLU A 1 104 ? 4.358 -0.147 -12.066 1.00 78.62 104 GLU A O 1
ATOM 851 N N . ARG A 1 105 ? 3.967 1.574 -13.464 1.00 77.75 105 ARG A N 1
ATOM 852 C CA . ARG A 1 105 ? 5.047 1.289 -14.435 1.00 77.75 105 ARG A CA 1
ATOM 853 C C . ARG A 1 105 ? 5.145 -0.196 -14.810 1.00 77.75 105 ARG A C 1
ATOM 855 O O . ARG A 1 105 ? 6.219 -0.787 -14.745 1.00 77.75 105 ARG A O 1
ATOM 862 N N . GLY A 1 106 ? 4.035 -0.808 -15.2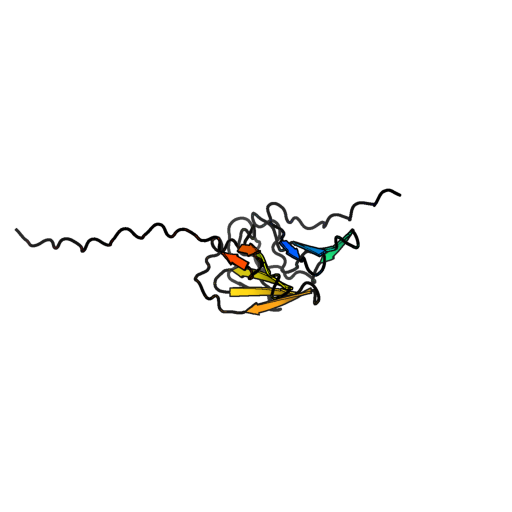04 1.00 76.56 106 GLY A N 1
ATOM 863 C CA . GLY A 1 106 ? 3.988 -2.216 -15.607 1.00 76.56 106 GLY A CA 1
ATOM 864 C C . GLY A 1 106 ? 4.067 -3.231 -14.459 1.00 76.56 106 GLY A C 1
ATOM 865 O O . GLY A 1 106 ? 4.000 -4.421 -14.733 1.00 76.56 106 GLY A O 1
ATOM 866 N N . CYS A 1 107 ? 4.179 -2.792 -13.203 1.00 81.25 107 CYS A N 1
ATOM 867 C CA . CYS A 1 107 ? 4.262 -3.661 -12.033 1.00 81.25 107 CYS A CA 1
ATOM 868 C C . CYS A 1 107 ? 3.015 -3.529 -11.152 1.00 81.25 107 CYS A C 1
ATOM 870 O O . CYS A 1 107 ? 2.434 -2.449 -11.025 1.00 81.25 107 CYS A O 1
ATOM 872 N N . THR A 1 108 ? 2.652 -4.627 -10.500 1.00 87.00 108 THR A N 1
ATOM 873 C CA . THR A 1 108 ? 1.649 -4.677 -9.439 1.00 87.00 108 THR A CA 1
ATOM 874 C C . THR A 1 108 ? 2.363 -4.894 -8.113 1.00 87.00 108 THR A C 1
ATOM 876 O O . THR A 1 108 ? 3.190 -5.790 -7.968 1.00 87.00 108 THR A O 1
ATOM 879 N N . PHE A 1 109 ? 2.039 -4.092 -7.117 1.00 91.31 109 PHE A N 1
ATOM 880 C CA . PHE A 1 109 ? 2.492 -4.277 -5.752 1.00 91.31 109 PHE A CA 1
ATOM 881 C C . PHE A 1 109 ? 1.276 -4.525 -4.878 1.00 91.31 109 PHE A C 1
ATOM 883 O O . PHE A 1 109 ? 0.253 -3.856 -5.007 1.00 91.31 109 PHE A O 1
ATOM 890 N N . ILE A 1 110 ? 1.397 -5.503 -3.999 1.00 94.12 110 ILE A N 1
ATOM 891 C CA . ILE A 1 110 ? 0.340 -5.936 -3.107 1.00 94.12 110 ILE A CA 1
ATOM 892 C C . ILE A 1 110 ? 0.837 -5.679 -1.694 1.00 94.12 110 ILE A C 1
ATOM 894 O O . ILE A 1 110 ? 1.823 -6.268 -1.267 1.00 94.12 110 ILE A O 1
ATOM 898 N N . PHE A 1 111 ? 0.179 -4.787 -0.976 1.00 95.94 111 PHE A N 1
ATOM 899 C CA . PHE A 1 111 ? 0.479 -4.517 0.418 1.00 95.94 111 PHE A CA 1
ATOM 900 C C . PHE A 1 111 ? -0.485 -5.281 1.316 1.00 95.94 111 PHE A C 1
ATOM 902 O O . PHE A 1 111 ? -1.705 -5.199 1.144 1.00 95.94 111 PHE A O 1
ATOM 909 N N . ASP A 1 112 ? 0.072 -5.991 2.289 1.00 95.00 112 ASP A N 1
ATOM 910 C CA . ASP A 1 112 ? -0.680 -6.654 3.344 1.00 95.00 112 ASP A CA 1
ATOM 911 C C . ASP A 1 112 ? -0.542 -5.850 4.642 1.00 95.00 112 ASP A C 1
ATOM 913 O O . ASP A 1 112 ? 0.541 -5.701 5.212 1.00 95.00 112 ASP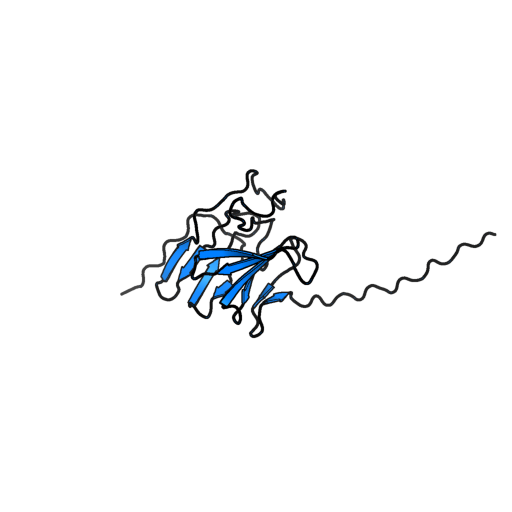 A O 1
ATOM 917 N N . SER A 1 113 ? -1.666 -5.307 5.105 1.00 93.88 113 SER A N 1
ATOM 918 C CA . SER A 1 113 ? -1.757 -4.507 6.325 1.00 93.88 113 SER A CA 1
ATOM 919 C C . SER A 1 113 ? -1.461 -5.319 7.589 1.00 93.88 113 SER A C 1
ATOM 921 O O . SER A 1 113 ? -1.020 -4.735 8.582 1.00 93.88 113 SER A O 1
ATOM 923 N N . ALA A 1 114 ? -1.641 -6.645 7.546 1.00 92.69 114 ALA A N 1
ATOM 924 C CA . ALA A 1 114 ? -1.404 -7.559 8.659 1.00 92.69 114 ALA A CA 1
ATOM 925 C C . ALA A 1 114 ? 0.088 -7.779 8.908 1.00 92.69 114 ALA A C 1
ATOM 927 O O . ALA A 1 114 ? 0.558 -7.652 10.036 1.00 92.69 114 ALA A O 1
ATOM 928 N N . SER A 1 115 ? 0.830 -8.094 7.845 1.00 93.81 115 SER A N 1
ATOM 929 C CA . SER A 1 115 ? 2.281 -8.303 7.899 1.00 93.81 115 SER A CA 1
ATOM 930 C C . SER A 1 115 ? 3.072 -7.003 7.767 1.00 93.81 115 SER A C 1
ATOM 932 O O . SER A 1 115 ? 4.269 -6.989 8.033 1.00 93.81 115 SER A O 1
ATOM 934 N N . CYS A 1 116 ? 2.399 -5.905 7.410 1.00 93.81 116 CYS A N 1
ATOM 935 C CA . CYS A 1 116 ? 2.994 -4.590 7.195 1.00 93.81 116 CYS A CA 1
ATOM 936 C C . CYS A 1 116 ? 4.031 -4.559 6.067 1.00 93.81 116 CYS A C 1
ATOM 938 O O . CYS A 1 116 ? 4.953 -3.739 6.099 1.00 93.81 116 CYS A O 1
ATOM 940 N N . ASP A 1 117 ? 3.876 -5.414 5.059 1.00 94.44 117 ASP A N 1
ATOM 941 C CA . ASP A 1 117 ? 4.881 -5.559 4.013 1.00 94.44 117 ASP A CA 1
ATOM 942 C C . ASP A 1 117 ? 4.296 -5.630 2.604 1.00 94.44 117 ASP A C 1
ATOM 944 O O . ASP A 1 117 ? 3.095 -5.826 2.384 1.00 94.44 117 ASP A O 1
ATOM 948 N N . TRP A 1 118 ? 5.185 -5.423 1.637 1.00 94.50 118 TRP A N 1
ATOM 949 C CA . TRP A 1 118 ? 4.869 -5.448 0.220 1.00 94.50 118 TRP A CA 1
ATOM 950 C C . TRP A 1 118 ? 5.250 -6.782 -0.410 1.00 94.50 118 TRP A C 1
ATOM 952 O O . TRP A 1 118 ? 6.336 -7.312 -0.208 1.00 94.50 118 TRP A O 1
ATOM 962 N N . GLN A 1 119 ? 4.378 -7.269 -1.278 1.00 91.31 119 GLN A N 1
ATOM 963 C CA . GLN A 1 119 ? 4.624 -8.365 -2.200 1.00 91.31 119 GLN A CA 1
ATOM 964 C C . GLN A 1 119 ? 4.628 -7.792 -3.615 1.00 91.31 119 GLN A C 1
ATOM 966 O O . GLN A 1 119 ? 3.711 -7.071 -4.013 1.00 91.31 119 GLN A O 1
ATOM 971 N N . ARG A 1 120 ? 5.670 -8.084 -4.393 1.00 81.25 120 ARG A N 1
ATOM 972 C CA . ARG A 1 120 ? 5.795 -7.584 -5.765 1.00 81.25 120 ARG A CA 1
ATOM 973 C C . ARG A 1 120 ? 5.340 -8.636 -6.768 1.00 81.25 120 ARG A C 1
ATOM 975 O O . ARG A 1 120 ? 5.843 -9.754 -6.766 1.00 81.25 120 ARG A O 1
ATOM 982 N N . VAL A 1 121 ? 4.480 -8.225 -7.692 1.00 77.75 121 VAL A N 1
ATOM 983 C CA . VAL A 1 121 ? 4.023 -9.009 -8.839 1.00 77.75 121 VAL A CA 1
ATOM 984 C C . VAL A 1 121 ? 4.379 -8.244 -10.116 1.00 77.75 121 VAL A C 1
ATOM 986 O O . VAL A 1 121 ? 3.901 -7.143 -10.373 1.00 77.75 121 VAL A O 1
ATOM 989 N N . LEU A 1 122 ? 5.289 -8.797 -10.917 1.00 67.19 122 LEU A N 1
ATOM 990 C CA . LEU A 1 122 ? 5.911 -8.069 -12.031 1.00 67.19 122 LEU A CA 1
ATOM 991 C C . LEU A 1 122 ? 5.034 -7.937 -13.283 1.00 67.19 122 LEU A C 1
ATOM 993 O O . LEU A 1 122 ? 5.414 -7.204 -14.191 1.00 67.19 122 LEU A O 1
ATOM 997 N N . SER A 1 123 ? 3.884 -8.610 -13.339 1.00 71.94 123 SER A N 1
ATOM 998 C CA . SER A 1 123 ? 2.971 -8.563 -14.479 1.00 71.94 123 SER A CA 1
ATOM 999 C C . SER A 1 123 ? 1.687 -7.802 -14.148 1.00 71.94 123 SER A C 1
ATOM 1001 O O . SER A 1 123 ? 1.051 -8.006 -13.111 1.00 71.94 123 SER A O 1
ATOM 1003 N N . LEU A 1 124 ? 1.295 -6.921 -15.067 1.00 67.25 124 LEU A N 1
ATOM 1004 C CA . LEU A 1 124 ? -0.052 -6.367 -15.145 1.00 67.25 124 LEU A CA 1
ATOM 1005 C C . LEU A 1 124 ? -0.753 -6.958 -16.371 1.00 67.25 124 LEU A C 1
ATOM 1007 O O . LEU A 1 124 ? -0.133 -7.033 -17.433 1.00 67.25 124 LEU A O 1
ATOM 1011 N N . PRO A 1 125 ? -2.049 -7.302 -16.283 1.00 65.94 125 PRO A N 1
ATOM 1012 C CA . PRO A 1 125 ? -2.818 -7.756 -17.442 1.00 65.94 125 PRO A CA 1
ATOM 1013 C C . PRO A 1 125 ? -3.134 -6.619 -18.435 1.00 65.94 125 PRO A C 1
ATOM 1015 O O . PRO A 1 125 ? -3.810 -6.837 -19.435 1.00 65.94 125 PRO A O 1
ATOM 1018 N N . PHE A 1 126 ? -2.664 -5.394 -18.174 1.00 67.56 126 PHE A N 1
ATOM 1019 C CA . PHE A 1 126 ? -2.872 -4.218 -19.013 1.00 67.56 126 PHE A CA 1
ATOM 1020 C C . PHE A 1 126 ? -1.666 -3.261 -18.957 1.00 67.56 126 PHE A C 1
ATOM 1022 O O . PHE A 1 126 ? -0.950 -3.220 -17.953 1.00 67.56 126 PHE A O 1
ATOM 1029 N N . PRO A 1 127 ? -1.446 -2.431 -19.994 1.00 61.62 127 PRO A N 1
ATOM 1030 C CA . PRO A 1 127 ? -0.403 -1.411 -19.966 1.00 61.62 127 PRO A CA 1
ATOM 1031 C C . PRO A 1 127 ? -0.679 -0.375 -18.869 1.00 61.62 127 PRO A C 1
ATOM 1033 O O . PRO A 1 127 ? -1.722 0.282 -18.883 1.00 61.62 127 PRO A O 1
ATOM 1036 N N . SER A 1 128 ? 0.266 -0.169 -17.948 1.00 63.59 128 SER A N 1
ATOM 1037 C CA . SER A 1 128 ? 0.213 0.943 -16.994 1.00 63.59 128 SER A CA 1
ATOM 1038 C C . SER A 1 128 ? 1.374 1.914 -17.207 1.00 63.59 128 SER A C 1
ATOM 1040 O O . SER A 1 128 ? 2.553 1.565 -17.142 1.00 63.59 128 SER A O 1
ATOM 1042 N N . GLY A 1 129 ? 1.023 3.166 -17.495 1.00 60.47 129 GLY A N 1
ATOM 1043 C CA . GLY A 1 129 ? 1.933 4.308 -17.400 1.00 60.47 129 GLY A CA 1
ATOM 1044 C C . GLY A 1 129 ? 1.702 5.025 -16.076 1.00 60.47 129 GLY A C 1
ATOM 1045 O O . GLY A 1 129 ? 0.597 4.955 -15.543 1.00 60.47 129 GLY A O 1
ATOM 1046 N N . GLY A 1 130 ? 2.696 5.752 -15.571 1.00 60.00 130 GLY A N 1
ATOM 1047 C CA . GLY A 1 130 ? 2.701 6.212 -14.179 1.00 60.00 130 GLY A CA 1
ATOM 1048 C C . GLY A 1 130 ? 1.708 7.289 -13.741 1.00 60.00 130 GLY A C 1
ATOM 1049 O O . GLY A 1 130 ? 1.787 7.830 -12.646 1.00 60.00 130 GLY A O 1
ATOM 1050 N N . TRP A 1 131 ? 0.748 7.595 -14.611 1.00 63.06 131 TRP A N 1
ATOM 1051 C CA . TRP A 1 131 ? -0.354 8.523 -14.367 1.00 63.06 131 TRP A CA 1
ATOM 1052 C C . TRP A 1 131 ? -1.730 7.894 -14.600 1.00 63.06 131 TRP A C 1
ATOM 1054 O O . TRP A 1 131 ? -2.751 8.513 -14.297 1.00 63.06 131 TRP A O 1
ATOM 1064 N N . ARG A 1 132 ? -1.776 6.701 -15.207 1.00 61.28 132 ARG A N 1
ATOM 1065 C CA . ARG A 1 132 ? -2.970 6.196 -15.895 1.00 61.28 132 ARG A CA 1
ATOM 1066 C C . ARG A 1 132 ? -3.807 5.183 -15.116 1.00 61.28 132 ARG A C 1
ATOM 1068 O O . ARG A 1 132 ? -5.026 5.295 -15.243 1.00 61.28 132 ARG A O 1
ATOM 1075 N N . PRO A 1 133 ? -3.272 4.231 -14.326 1.00 69.88 133 PRO A N 1
ATOM 1076 C CA . PRO A 1 133 ? -4.148 3.332 -13.593 1.00 69.88 133 PRO A CA 1
ATOM 1077 C C . PRO A 1 133 ? -4.670 4.065 -12.361 1.00 69.88 133 PRO A C 1
ATOM 1079 O O . PRO A 1 133 ? -4.116 3.973 -11.275 1.00 69.88 133 PRO A O 1
ATOM 1082 N N . LYS A 1 134 ? -5.750 4.826 -12.519 1.00 79.31 134 LYS A N 1
ATOM 1083 C CA . LYS A 1 134 ? -6.564 5.157 -11.353 1.00 79.31 134 LYS A CA 1
ATOM 1084 C C . LYS A 1 134 ? -7.221 3.846 -10.921 1.00 79.31 134 LYS A C 1
ATOM 1086 O O . LYS A 1 134 ? -7.699 3.139 -11.785 1.00 79.31 134 LYS A O 1
ATOM 1091 N N . LEU A 1 135 ? -7.202 3.460 -9.658 1.00 82.50 135 LEU A N 1
ATOM 1092 C CA . LEU A 1 135 ? -7.859 2.254 -9.166 1.00 82.50 135 LEU A CA 1
ATOM 1093 C C . LEU A 1 135 ? -9.050 2.657 -8.309 1.00 82.50 135 LEU A C 1
ATOM 1095 O O . LEU A 1 135 ? -9.027 3.669 -7.604 1.00 82.50 135 LEU A O 1
ATOM 1099 N N . ARG A 1 136 ? -10.109 1.858 -8.388 1.00 84.94 136 ARG A N 1
ATOM 1100 C CA . ARG A 1 136 ? -11.283 1.976 -7.531 1.00 84.94 136 ARG A CA 1
ATOM 1101 C C . ARG A 1 136 ? -11.590 0.610 -6.939 1.00 84.94 136 ARG A C 1
ATOM 1103 O O . ARG A 1 136 ? -11.685 -0.364 -7.679 1.00 84.94 136 ARG A O 1
ATOM 1110 N N . THR A 1 137 ? -11.778 0.567 -5.624 1.00 84.12 137 THR A N 1
ATOM 1111 C CA . THR A 1 137 ? -12.280 -0.615 -4.918 1.00 84.12 137 THR A CA 1
ATOM 1112 C C . THR A 1 137 ? -13.691 -0.958 -5.399 1.00 84.12 137 THR A C 1
ATOM 1114 O O . THR A 1 137 ? -14.560 -0.083 -5.445 1.00 84.12 137 THR A O 1
ATOM 1117 N N . THR A 1 138 ? -13.921 -2.227 -5.736 1.00 84.62 138 THR A N 1
ATOM 1118 C CA . THR A 1 138 ? -15.248 -2.797 -6.010 1.00 84.62 138 THR A CA 1
ATOM 1119 C C . THR A 1 138 ? -15.414 -4.101 -5.221 1.00 84.62 138 THR A C 1
ATOM 1121 O O . THR A 1 138 ? -14.400 -4.670 -4.811 1.00 84.62 138 THR A O 1
ATOM 1124 N N . PRO A 1 139 ? -16.645 -4.614 -5.025 1.00 84.12 139 PRO A N 1
ATOM 1125 C CA . PRO A 1 139 ? -16.852 -5.903 -4.359 1.00 84.12 139 PRO A CA 1
ATOM 1126 C C . PRO A 1 139 ? -16.127 -7.087 -5.021 1.00 84.12 139 PRO A C 1
ATOM 1128 O O . PRO A 1 139 ? -15.804 -8.049 -4.338 1.00 84.12 139 PRO A O 1
ATOM 1131 N N . ALA A 1 140 ? -15.845 -7.012 -6.328 1.00 81.69 140 ALA A N 1
ATOM 1132 C CA . ALA A 1 140 ? -15.127 -8.045 -7.081 1.00 81.69 140 ALA A CA 1
ATOM 1133 C C . ALA A 1 140 ? -13.603 -7.806 -7.163 1.00 81.69 140 ALA A C 1
ATOM 1135 O O . ALA A 1 140 ? -12.909 -8.522 -7.878 1.00 81.69 140 ALA A O 1
ATOM 1136 N N . GLY A 1 141 ? -13.092 -6.782 -6.472 1.00 77.44 141 GLY A N 1
ATOM 1137 C CA . GLY A 1 141 ? -11.687 -6.375 -6.496 1.00 77.44 141 GLY A CA 1
ATOM 1138 C C . GLY A 1 141 ? -11.437 -5.031 -7.202 1.00 77.44 141 GLY A C 1
ATOM 1139 O O . GLY A 1 141 ? -12.368 -4.395 -7.711 1.00 77.44 141 GLY A O 1
ATOM 1140 N N . PRO A 1 142 ? -10.193 -4.521 -7.202 1.00 77.00 142 PRO A N 1
ATOM 1141 C CA . PRO A 1 142 ? -9.856 -3.234 -7.790 1.00 77.00 142 PRO A CA 1
ATOM 1142 C C . PRO A 1 142 ? -9.917 -3.268 -9.311 1.00 77.00 142 PRO A C 1
ATOM 1144 O O . PRO A 1 142 ? -9.269 -4.086 -9.959 1.00 77.00 142 PRO A O 1
ATOM 1147 N N . THR A 1 143 ? -10.621 -2.304 -9.893 1.00 74.12 143 THR A N 1
ATOM 1148 C CA . THR A 1 143 ? -10.646 -2.106 -11.345 1.00 74.12 143 THR A CA 1
ATOM 1149 C C . THR A 1 143 ? -10.098 -0.728 -11.695 1.00 74.12 143 THR A C 1
ATOM 1151 O O . THR A 1 143 ? -10.391 0.238 -10.974 1.00 74.12 143 THR A O 1
ATOM 1154 N N . PRO A 1 144 ? -9.369 -0.572 -12.815 1.00 64.12 144 PRO A N 1
ATOM 1155 C CA . PRO A 1 144 ? -9.203 0.751 -13.390 1.00 64.12 144 PRO A CA 1
ATOM 1156 C C . PRO A 1 144 ? -10.586 1.327 -13.743 1.00 64.12 144 PRO A C 1
ATOM 1158 O O . PRO A 1 144 ? -11.464 0.553 -14.136 1.00 64.12 144 PRO A O 1
ATOM 1161 N N . PRO A 1 145 ? -10.849 2.646 -13.618 1.00 57.06 145 PRO A N 1
ATOM 1162 C CA . PRO A 1 145 ? -12.069 3.203 -14.164 1.00 57.06 145 PRO A CA 1
ATOM 1163 C C . PRO A 1 145 ? -12.061 2.865 -15.647 1.00 57.06 145 PRO A C 1
ATOM 1165 O O . PRO A 1 145 ? -11.044 3.043 -16.322 1.00 57.06 145 PRO A O 1
ATOM 1168 N N . THR A 1 146 ? -13.181 2.349 -16.141 1.00 49.62 146 THR A N 1
ATOM 1169 C CA . THR A 1 146 ? -13.379 2.136 -17.566 1.00 49.62 146 THR A CA 1
ATOM 1170 C C . THR A 1 146 ? -13.148 3.472 -18.254 1.00 49.62 146 THR A C 1
ATOM 1172 O O . THR A 1 146 ? -14.021 4.342 -18.272 1.00 49.62 146 THR A O 1
ATOM 1175 N N . HIS A 1 147 ? -11.960 3.670 -18.816 1.00 40.06 147 HIS A N 1
ATOM 1176 C CA . HIS A 1 147 ? -11.816 4.652 -19.861 1.00 40.06 147 HIS A CA 1
ATOM 1177 C C . HIS A 1 147 ? -12.732 4.103 -20.949 1.00 40.06 147 HIS A C 1
ATOM 1179 O O . HIS A 1 147 ? -12.452 3.036 -21.496 1.00 40.06 147 HIS A O 1
ATOM 1185 N N . ARG A 1 148 ? -13.844 4.789 -21.254 1.00 33.53 148 ARG A N 1
ATOM 1186 C CA . ARG A 1 148 ? -14.365 4.706 -22.617 1.00 33.53 148 ARG A CA 1
ATOM 1187 C C . ARG A 1 148 ? -13.138 4.994 -23.466 1.00 33.53 148 ARG A C 1
ATOM 1189 O O . ARG A 1 148 ? -12.610 6.111 -23.436 1.00 33.53 148 ARG A O 1
ATOM 1196 N N . SER A 1 149 ? -12.587 3.974 -24.110 1.00 35.44 149 SER A N 1
ATOM 1197 C CA . SER A 1 149 ? -11.709 4.212 -25.231 1.00 35.44 149 SER A CA 1
ATOM 1198 C C . SER A 1 149 ? -12.536 5.127 -26.120 1.00 35.44 149 SER A C 1
ATOM 1200 O O . SER A 1 149 ? -13.633 4.768 -26.548 1.00 35.44 149 SER A O 1
ATOM 1202 N N . ARG A 1 150 ? -12.085 6.371 -26.327 1.00 32.16 150 ARG A N 1
ATOM 1203 C CA . ARG A 1 150 ? -12.541 7.057 -27.531 1.00 32.16 150 ARG A CA 1
ATOM 1204 C C . ARG A 1 150 ? -12.217 6.063 -28.645 1.00 32.16 150 ARG A C 1
ATOM 1206 O O . ARG A 1 150 ? -11.059 5.625 -28.686 1.00 32.16 150 ARG A O 1
ATOM 1213 N N . PRO A 1 151 ? -13.200 5.620 -29.445 1.00 33.09 151 PRO A N 1
ATOM 1214 C CA . PRO A 1 151 ? -12.895 4.747 -30.560 1.00 33.09 151 PRO A CA 1
ATOM 1215 C C . PRO A 1 151 ? -11.768 5.423 -31.333 1.00 33.09 151 PRO A C 1
ATOM 1217 O O . PRO A 1 151 ? -11.823 6.631 -31.587 1.00 33.09 151 PRO A O 1
ATOM 1220 N N . ARG A 1 152 ? -10.689 4.679 -31.606 1.00 37.91 152 ARG A N 1
ATOM 1221 C CA . ARG A 1 152 ? -9.696 5.161 -32.565 1.00 37.91 152 ARG A CA 1
ATOM 1222 C C . ARG A 1 152 ? -10.496 5.515 -33.820 1.00 37.91 152 ARG A C 1
ATOM 1224 O O . ARG A 1 152 ? -11.237 4.641 -34.275 1.00 37.91 152 ARG A O 1
ATOM 1231 N N . PRO A 1 153 ? -10.408 6.748 -34.349 1.00 38.69 153 PRO A N 1
ATOM 1232 C CA . PRO A 1 153 ? -11.010 7.013 -35.642 1.00 38.69 153 PRO A CA 1
ATOM 1233 C C . PRO A 1 153 ? -10.440 5.982 -36.625 1.00 38.69 153 PRO A C 1
ATOM 1235 O O . PRO A 1 153 ? -9.257 5.625 -36.499 1.00 38.69 153 PRO A O 1
ATOM 1238 N N . PRO A 1 154 ? -11.265 5.434 -37.531 1.00 34.47 154 PRO A N 1
ATOM 1239 C CA . PRO A 1 154 ? -10.784 4.474 -38.508 1.00 34.47 154 PRO A CA 1
ATOM 1240 C C . PRO A 1 154 ? -9.576 5.083 -39.221 1.00 34.47 154 PRO A C 1
ATOM 1242 O O . PRO A 1 154 ? -9.597 6.245 -39.631 1.00 34.47 154 PRO A O 1
ATOM 1245 N N . ARG A 1 155 ? -8.487 4.311 -39.306 1.00 39.50 155 ARG A N 1
ATOM 1246 C CA . ARG A 1 155 ? -7.380 4.655 -40.194 1.00 39.50 155 ARG A CA 1
ATOM 1247 C C . ARG A 1 155 ? -7.956 4.603 -41.602 1.00 39.50 155 ARG A C 1
ATOM 1249 O O . ARG A 1 155 ? -8.182 3.515 -42.122 1.00 39.50 155 ARG A O 1
ATOM 1256 N N . TRP A 1 156 ? -8.227 5.763 -42.185 1.00 34.12 156 TRP A N 1
ATOM 1257 C CA . TRP A 1 156 ? -8.411 5.862 -43.623 1.00 34.12 156 TRP A CA 1
ATOM 1258 C C . TRP A 1 156 ? -7.131 5.322 -44.276 1.00 34.12 156 TRP A C 1
ATOM 1260 O O . TRP A 1 156 ? -6.040 5.724 -43.850 1.00 34.12 156 TRP A O 1
ATOM 1270 N N . PRO A 1 157 ? -7.209 4.377 -45.229 1.00 37.56 157 PRO A N 1
ATOM 1271 C CA . PRO A 1 157 ? -6.036 4.020 -46.008 1.00 37.56 157 PRO A CA 1
ATOM 1272 C C . PRO A 1 157 ? -5.537 5.288 -46.702 1.00 37.56 157 PRO A C 1
ATOM 1274 O O . PRO A 1 157 ? -6.332 6.067 -47.229 1.00 37.56 157 PRO A O 1
ATOM 1277 N N . ALA A 1 158 ? -4.227 5.524 -46.629 1.00 45.19 158 ALA A N 1
ATOM 1278 C CA . ALA A 1 158 ? -3.582 6.624 -47.325 1.00 45.19 158 ALA A CA 1
ATOM 1279 C C . ALA A 1 158 ? -3.995 6.568 -48.801 1.00 45.19 158 ALA A C 1
ATOM 1281 O O . ALA A 1 158 ? -3.770 5.556 -49.466 1.00 45.19 158 ALA A O 1
ATOM 1282 N N . ALA A 1 159 ? -4.639 7.630 -49.287 1.00 41.84 159 ALA A N 1
ATOM 1283 C CA . ALA A 1 159 ? -4.892 7.795 -50.705 1.00 41.84 159 ALA A CA 1
ATOM 1284 C C . ALA A 1 159 ? -3.532 7.784 -51.412 1.00 41.84 159 ALA A C 1
ATOM 1286 O O . ALA A 1 159 ? -2.666 8.611 -51.124 1.00 41.84 159 ALA A O 1
ATOM 1287 N N . GLY A 1 160 ? -3.324 6.789 -52.272 1.00 37.94 160 GLY A N 1
ATOM 1288 C CA . GLY A 1 160 ? -2.147 6.715 -53.118 1.00 37.94 160 GLY A CA 1
ATOM 1289 C C . GLY A 1 160 ? -2.110 7.935 -54.028 1.00 37.94 160 GLY A C 1
ATOM 1290 O O . GLY A 1 160 ? -3.033 8.161 -54.806 1.00 37.94 160 GLY A O 1
ATOM 1291 N N . HIS A 1 161 ? -1.041 8.718 -53.930 1.00 42.16 161 HIS A N 1
ATOM 1292 C CA . HIS A 1 161 ? -0.688 9.668 -54.971 1.00 42.16 161 HIS A CA 1
ATOM 1293 C C . HIS A 1 161 ? -0.117 8.874 -56.152 1.00 42.16 161 HIS A C 1
ATOM 1295 O O . HIS A 1 161 ? 1.018 8.403 -56.099 1.00 42.16 161 HIS A O 1
ATOM 1301 N N . GLY A 1 162 ? -0.937 8.679 -57.185 1.00 35.38 162 GLY A N 1
ATOM 1302 C CA . GLY A 1 162 ? -0.469 8.347 -58.530 1.00 35.38 162 GLY A CA 1
ATOM 1303 C C . GLY A 1 162 ? -0.000 9.622 -59.250 1.00 35.38 162 GLY A C 1
ATOM 1304 O O . GLY A 1 162 ? -0.541 10.693 -58.963 1.00 35.38 162 GLY A O 1
ATOM 1305 N N . PRO A 1 163 ? 1.011 9.538 -60.129 1.00 44.31 163 PRO A N 1
ATOM 1306 C CA . PRO A 1 163 ? 1.603 10.703 -60.777 1.00 44.31 163 PRO A CA 1
ATOM 1307 C C . PRO A 1 163 ? 0.729 11.216 -61.932 1.00 44.31 163 PRO A C 1
ATOM 1309 O O . PRO A 1 163 ? 0.218 10.416 -62.717 1.00 44.31 163 PRO A O 1
ATOM 1312 N N . CYS A 1 164 ? 0.629 12.541 -62.046 1.00 41.69 164 CYS A N 1
ATOM 1313 C CA . CYS A 1 164 ? 0.359 13.275 -63.283 1.00 41.69 164 CYS A CA 1
ATOM 1314 C C . CYS A 1 164 ? 1.492 14.282 -63.475 1.00 41.69 164 CYS A C 1
ATOM 1316 O O . CYS A 1 164 ? 1.882 14.899 -62.454 1.00 41.69 164 CYS A O 1
#

Sequence (164 aa):
MALKPPKMLRRNRDWGSATFDTDRLEILFFSGGHCAYSGTDVAVHSTRANTWRISATPEMPIQFCRGTGYHPQRWSFSQRPFMTSHTYKLYAHDPVLKKMIYCERGCTFIFDSASCDWQRVLSLPFPSGGWRPKLRTTPAGPTPPTHRSRPRPPRWPAAGHGPC

Foldseek 3Di:
DDDDAEDDDPQFQEQADWEALPVQRKIWRPHHAQRSGWWLWIWIARPVVNYIDTLDDTDHQPDRQHGQAADPDQADPLRGGTQGHGNHQQWYAFNVVSWIWGDEQQWIWTADPVNSDIDTDNHDPDDDYNPQQRWDYDNRTIDRPPPPPPPDPPPDPPDDDDDD